Protein AF-A0A1E5IPN3-F1 (afdb_monomer)

Organism: Shewanella colwelliana (NCBI:txid23)

Solvent-accessible surface area (backbone atoms only — not comparable to full-atom values): 4000 Å² total; per-residue (Å²): 117,48,78,43,85,50,100,83,23,58,44,47,24,42,66,73,85,78,85,49,70,48,76,51,81,91,63,85,61,64,54,84,64,52,83,88,48,49,38,60,56,48,32,66,74,42,50,89,71,44,38,95,92,49,70,68,56,75,86,82,133

Structure (mmCIF, N/CA/C/O backbone):
data_AF-A0A1E5IPN3-F1
#
_entry.id   AF-A0A1E5IPN3-F1
#
loop_
_atom_site.group_PDB
_atom_site.id
_atom_site.type_symbol
_atom_site.label_atom_id
_atom_site.label_alt_id
_atom_site.label_comp_id
_atom_site.label_asym_id
_atom_site.label_entity_id
_atom_site.label_seq_id
_atom_site.pdbx_PDB_ins_code
_atom_site.Cartn_x
_atom_site.Cartn_y
_atom_site.Cartn_z
_atom_site.occupancy
_atom_site.B_iso_or_equiv
_atom_site.auth_seq_id
_atom_site.auth_comp_id
_atom_site.auth_asym_id
_atom_site.auth_atom_id
_atom_site.pdbx_PDB_model_num
ATOM 1 N N . MET A 1 1 ? 6.106 5.006 -1.944 1.00 90.25 1 MET A N 1
ATOM 2 C CA . MET A 1 1 ? 5.608 3.643 -2.250 1.00 90.25 1 MET A CA 1
ATOM 3 C C . MET A 1 1 ? 4.384 3.769 -3.143 1.00 90.25 1 MET A C 1
ATOM 5 O O . MET A 1 1 ? 3.745 4.811 -3.105 1.00 90.25 1 MET A O 1
ATOM 9 N N . ILE A 1 2 ? 4.074 2.750 -3.941 1.00 93.69 2 ILE A N 1
ATOM 10 C CA . ILE A 1 2 ? 2.904 2.716 -4.826 1.00 93.69 2 ILE A CA 1
ATOM 11 C C . ILE A 1 2 ? 2.092 1.469 -4.518 1.00 93.69 2 ILE A C 1
ATOM 13 O O . ILE A 1 2 ? 2.646 0.373 -4.420 1.00 93.69 2 ILE A O 1
ATOM 17 N N . ILE A 1 3 ? 0.778 1.640 -4.427 1.00 94.06 3 ILE A N 1
ATOM 18 C CA . ILE A 1 3 ? -0.175 0.544 -4.311 1.00 94.06 3 ILE A CA 1
ATOM 19 C C . ILE A 1 3 ? -0.925 0.395 -5.630 1.00 94.06 3 ILE A C 1
ATOM 21 O O . ILE A 1 3 ? -1.273 1.378 -6.280 1.00 94.06 3 ILE A O 1
ATOM 25 N N . THR A 1 4 ? -1.154 -0.843 -6.053 1.00 94.00 4 THR A N 1
ATOM 26 C CA . THR A 1 4 ? -1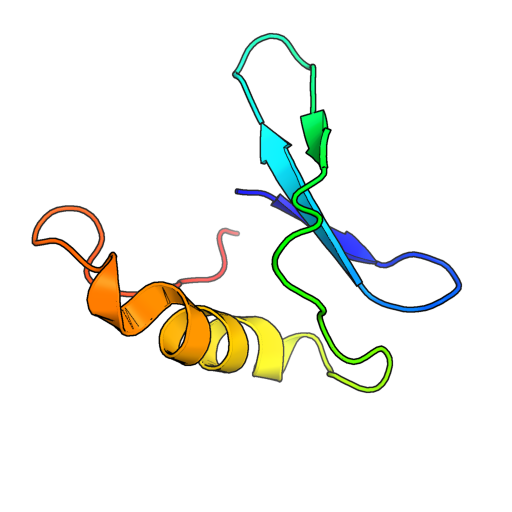.917 -1.133 -7.272 1.00 94.00 4 THR A CA 1
ATOM 27 C C . THR A 1 4 ? -2.916 -2.245 -7.019 1.00 94.00 4 THR A C 1
ATOM 29 O O . THR A 1 4 ? -2.593 -3.237 -6.361 1.00 94.00 4 THR A O 1
ATOM 32 N N . ARG A 1 5 ? -4.127 -2.091 -7.561 1.00 93.88 5 ARG A N 1
ATOM 33 C CA . ARG A 1 5 ? -5.117 -3.167 -7.594 1.00 93.88 5 ARG A CA 1
ATOM 34 C C . ARG A 1 5 ? -4.680 -4.223 -8.612 1.00 93.88 5 ARG A C 1
ATOM 36 O O . ARG A 1 5 ? -4.255 -3.892 -9.719 1.00 93.88 5 ARG A O 1
ATOM 43 N N . ARG A 1 6 ? -4.774 -5.491 -8.229 1.00 89.94 6 ARG A N 1
ATOM 44 C CA . ARG A 1 6 ? -4.524 -6.682 -9.051 1.00 89.94 6 ARG A CA 1
ATOM 45 C C . ARG A 1 6 ? -5.695 -7.652 -8.902 1.00 89.94 6 ARG A C 1
ATOM 47 O O . ARG A 1 6 ? -6.500 -7.511 -7.983 1.00 89.94 6 ARG A O 1
ATOM 54 N N . ASP A 1 7 ? -5.759 -8.660 -9.769 1.00 86.44 7 ASP A N 1
ATOM 55 C CA . ASP A 1 7 ? -6.888 -9.603 -9.844 1.00 86.44 7 ASP A CA 1
ATOM 56 C C . ASP A 1 7 ? -7.230 -10.270 -8.503 1.00 86.44 7 ASP A C 1
ATOM 58 O O . ASP A 1 7 ? -8.390 -10.556 -8.225 1.00 86.44 7 ASP A O 1
ATOM 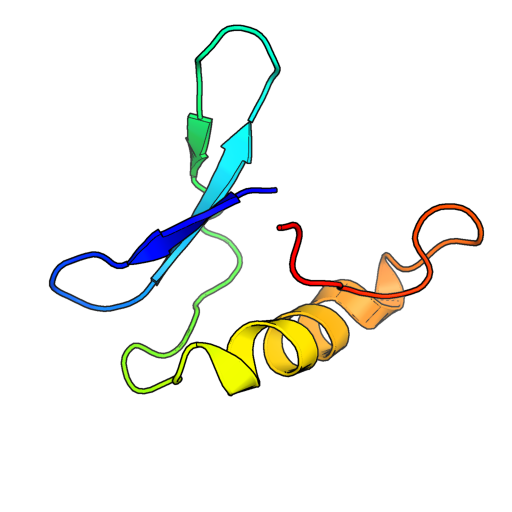62 N N . ARG A 1 8 ? -6.226 -10.495 -7.644 1.00 83.50 8 ARG A N 1
ATOM 63 C CA . ARG A 1 8 ? -6.382 -11.159 -6.339 1.00 83.50 8 ARG A CA 1
ATOM 64 C C . ARG A 1 8 ? -6.202 -10.241 -5.128 1.00 83.50 8 ARG A C 1
ATOM 66 O O . ARG A 1 8 ? -6.034 -10.747 -4.024 1.00 83.50 8 ARG A O 1
ATOM 73 N N . GLY A 1 9 ? -6.214 -8.919 -5.304 1.00 91.38 9 GLY A N 1
ATOM 74 C CA . GLY A 1 9 ? -6.088 -7.973 -4.192 1.00 91.38 9 GLY A CA 1
ATOM 75 C C . GLY A 1 9 ? -5.167 -6.799 -4.495 1.00 91.38 9 GLY A C 1
ATOM 76 O O . GLY A 1 9 ? -5.221 -6.215 -5.576 1.00 91.38 9 GLY A O 1
ATOM 77 N N . TRP A 1 10 ? -4.331 -6.439 -3.528 1.00 95.62 10 TRP A N 1
ATOM 78 C CA . TRP A 1 10 ? -3.458 -5.271 -3.604 1.00 95.62 10 TRP A CA 1
ATOM 79 C C . TRP A 1 10 ? -1.994 -5.683 -3.698 1.00 95.62 10 TRP A C 1
ATOM 81 O O . TRP A 1 10 ? -1.565 -6.651 -3.076 1.00 95.62 10 TRP A O 1
ATOM 91 N N . MET A 1 11 ? -1.220 -4.924 -4.469 1.00 94.81 11 MET A N 1
ATOM 92 C CA . MET A 1 11 ? 0.228 -5.069 -4.555 1.00 94.81 11 MET A CA 1
ATOM 93 C C . MET A 1 11 ? 0.893 -3.757 -4.156 1.00 94.81 11 MET A C 1
ATOM 95 O O . MET A 1 11 ? 0.666 -2.730 -4.802 1.00 94.81 11 MET A O 1
ATOM 99 N N . LEU A 1 12 ? 1.732 -3.822 -3.122 1.00 95.69 12 LEU A N 1
ATOM 100 C CA . LEU A 1 12 ? 2.597 -2.736 -2.680 1.00 95.69 12 LEU A CA 1
ATOM 101 C C . LEU A 1 12 ? 3.961 -2.841 -3.372 1.00 95.69 12 LEU A C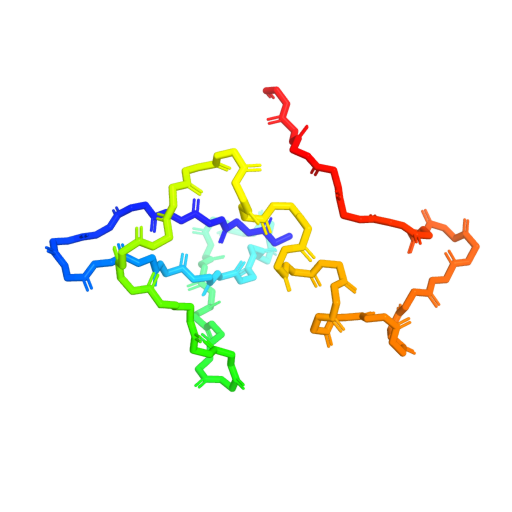 1
ATOM 103 O O . LEU A 1 12 ? 4.538 -3.923 -3.482 1.00 95.69 12 LEU A O 1
ATOM 107 N N . ALA A 1 13 ? 4.483 -1.713 -3.843 1.00 95.00 13 ALA A N 1
ATOM 108 C CA . ALA A 1 13 ? 5.794 -1.634 -4.468 1.00 95.00 13 ALA A CA 1
ATOM 109 C C . ALA A 1 13 ? 6.551 -0.361 -4.071 1.00 95.00 13 ALA A C 1
ATOM 111 O O . ALA A 1 13 ? 5.971 0.692 -3.797 1.00 95.00 13 ALA A O 1
ATOM 112 N N . ILE A 1 14 ? 7.877 -0.447 -4.099 1.00 93.25 14 ILE A N 1
ATOM 113 C CA . ILE A 1 14 ? 8.779 0.698 -4.000 1.00 93.25 14 ILE A CA 1
ATOM 114 C C . ILE A 1 14 ? 9.165 1.108 -5.421 1.00 93.25 14 ILE A C 1
ATOM 116 O O . ILE A 1 14 ? 9.660 0.288 -6.195 1.00 93.25 14 ILE A O 1
ATOM 120 N N . GLU A 1 15 ? 8.927 2.371 -5.764 1.00 88.25 15 GLU A N 1
ATOM 121 C CA . GLU A 1 15 ? 9.366 2.961 -7.028 1.00 88.25 15 GLU A CA 1
ATOM 122 C C . GLU A 1 15 ? 10.742 3.595 -6.826 1.00 88.25 15 GLU A C 1
ATOM 124 O O . GLU A 1 15 ? 10.915 4.440 -5.950 1.00 88.25 15 GLU A O 1
ATOM 129 N N . SER A 1 16 ? 11.732 3.160 -7.606 1.00 81.38 16 SER A N 1
ATOM 130 C CA . SER A 1 16 ? 13.127 3.602 -7.473 1.00 81.38 16 SER A CA 1
ATOM 131 C C . SER A 1 16 ? 13.472 4.815 -8.348 1.00 81.38 16 SER A C 1
ATOM 133 O O . SER A 1 16 ? 14.645 5.086 -8.586 1.00 81.38 16 SER A O 1
ATOM 135 N N . GLY A 1 17 ? 12.474 5.530 -8.878 1.00 75.25 17 GLY A N 1
ATOM 136 C CA . GLY A 1 17 ? 12.661 6.713 -9.733 1.00 75.25 17 GLY A CA 1
ATOM 137 C C . GLY A 1 17 ? 13.170 6.428 -11.155 1.00 75.25 17 GLY A C 1
ATOM 138 O O . GLY A 1 17 ? 13.015 7.265 -12.034 1.00 75.25 17 GLY A O 1
ATOM 139 N N . LEU A 1 18 ? 13.705 5.232 -11.425 1.00 81.94 18 LEU A N 1
ATOM 140 C CA . LEU A 1 18 ? 14.194 4.797 -12.746 1.00 81.94 18 LEU A CA 1
ATOM 141 C C . LEU A 1 18 ? 13.130 4.046 -13.571 1.00 81.94 18 LEU A C 1
ATOM 143 O O . LEU A 1 18 ? 13.457 3.263 -14.460 1.00 81.94 18 LEU A O 1
ATOM 147 N N . GLY A 1 19 ? 11.848 4.207 -13.230 1.00 79.88 19 GLY A N 1
ATOM 148 C CA . GLY A 1 19 ? 10.736 3.477 -13.853 1.00 79.88 19 GLY A CA 1
ATOM 149 C C . GLY A 1 19 ? 10.613 2.004 -13.435 1.00 79.88 19 GLY A C 1
ATOM 150 O O . GLY A 1 19 ? 9.675 1.325 -13.846 1.00 79.88 19 GLY A O 1
ATOM 151 N N . MET A 1 20 ? 11.517 1.501 -12.590 1.00 86.50 20 MET A N 1
ATOM 152 C CA . MET A 1 20 ? 11.421 0.160 -12.012 1.00 86.50 20 MET A CA 1
ATOM 153 C C . MET A 1 20 ? 10.643 0.179 -10.694 1.00 86.50 20 MET A C 1
ATOM 155 O O . MET A 1 20 ? 10.776 1.088 -9.871 1.00 86.50 20 MET A O 1
ATOM 159 N N . ARG A 1 21 ? 9.839 -0.867 -10.484 1.00 91.75 21 ARG A N 1
ATOM 160 C CA . ARG A 1 21 ? 9.053 -1.073 -9.266 1.00 91.75 21 ARG A CA 1
ATOM 161 C C . ARG A 1 21 ? 9.447 -2.394 -8.630 1.00 91.75 21 ARG A C 1
ATOM 163 O O . ARG A 1 21 ? 9.293 -3.446 -9.247 1.00 91.75 21 ARG A O 1
ATOM 170 N N . ARG A 1 22 ? 9.944 -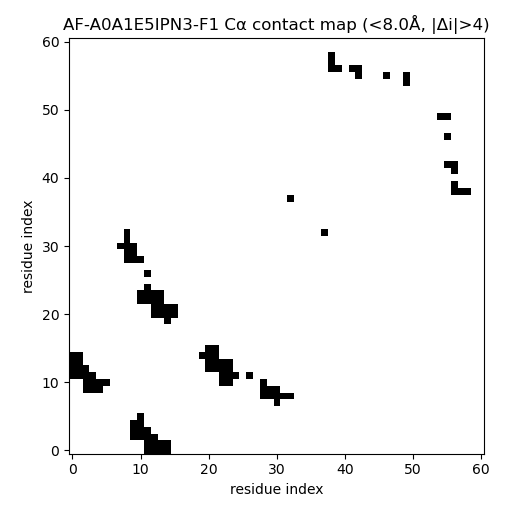2.336 -7.397 1.00 93.50 22 ARG A N 1
ATOM 171 C CA . ARG A 1 22 ? 10.273 -3.523 -6.604 1.00 93.50 22 ARG A CA 1
ATOM 172 C C . ARG A 1 22 ? 9.069 -3.892 -5.736 1.00 93.50 22 ARG A C 1
ATOM 174 O O . ARG A 1 22 ? 8.642 -3.034 -4.962 1.00 93.50 22 ARG A O 1
ATOM 181 N N . PRO A 1 23 ? 8.516 -5.111 -5.839 1.00 93.50 23 PRO A N 1
ATOM 182 C CA . PRO A 1 23 ? 7.422 -5.528 -4.970 1.00 93.50 23 PRO A CA 1
ATOM 183 C C . PRO A 1 23 ? 7.887 -5.584 -3.510 1.00 93.50 23 PRO A C 1
ATOM 185 O O . PRO A 1 23 ? 9.024 -5.967 -3.229 1.00 93.50 23 PRO A O 1
ATOM 188 N N . VAL A 1 24 ? 6.997 -5.198 -2.600 1.00 94.44 24 VAL A N 1
ATOM 189 C CA . VAL A 1 24 ? 7.139 -5.420 -1.156 1.00 94.44 24 VAL A CA 1
ATOM 190 C C . VAL A 1 24 ? 6.403 -6.719 -0.841 1.00 94.44 24 VAL A C 1
ATOM 192 O O . VAL A 1 24 ? 5.216 -6.836 -1.134 1.00 94.44 24 VAL A O 1
ATOM 195 N N . THR A 1 25 ? 7.114 -7.717 -0.320 1.00 92.12 25 THR A N 1
ATOM 196 C CA . THR A 1 25 ? 6.588 -9.085 -0.093 1.00 92.12 25 THR A CA 1
ATOM 197 C C . THR A 1 25 ? 6.348 -9.396 1.381 1.00 92.12 25 THR A C 1
ATOM 199 O O . THR A 1 25 ? 5.696 -10.369 1.731 1.00 92.12 25 THR A O 1
ATOM 202 N N . ASP A 1 26 ? 6.907 -8.553 2.229 1.00 92.44 26 ASP A N 1
ATOM 203 C CA . ASP A 1 26 ? 6.943 -8.567 3.682 1.00 92.44 26 ASP A CA 1
ATOM 204 C C . ASP A 1 26 ? 5.686 -7.925 4.303 1.00 92.44 26 ASP A C 1
ATOM 206 O O . ASP A 1 26 ? 5.448 -8.066 5.498 1.00 92.44 26 ASP A O 1
ATOM 210 N N . VAL A 1 27 ? 4.830 -7.307 3.479 1.00 92.75 27 VAL A N 1
ATOM 211 C CA . VAL A 1 27 ? 3.513 -6.782 3.867 1.00 92.75 27 VAL A CA 1
ATOM 212 C C . VAL A 1 27 ? 2.429 -7.449 3.024 1.00 92.75 27 VAL A C 1
ATOM 214 O O . VAL A 1 27 ? 2.427 -7.341 1.797 1.00 92.75 27 VAL A O 1
ATOM 217 N N . VAL A 1 28 ? 1.482 -8.121 3.681 1.00 91.38 28 VAL A N 1
ATOM 218 C CA . VAL A 1 28 ? 0.350 -8.795 3.028 1.00 91.38 28 VAL A CA 1
ATOM 219 C C . VAL A 1 28 ? -0.918 -7.981 3.228 1.00 91.38 28 VAL A C 1
ATOM 221 O O . VAL A 1 28 ? -1.514 -8.012 4.297 1.00 91.38 28 VAL A O 1
ATOM 224 N N . ILE A 1 29 ? -1.375 -7.303 2.178 1.00 94.44 29 ILE A N 1
ATOM 225 C CA . ILE A 1 29 ? -2.619 -6.529 2.218 1.00 94.44 29 ILE A CA 1
ATOM 226 C C . ILE A 1 29 ? -3.802 -7.455 1.915 1.00 94.44 29 ILE A C 1
ATOM 228 O O . ILE A 1 29 ? -3.826 -8.136 0.886 1.00 94.44 29 ILE A O 1
ATOM 232 N N . ALA A 1 30 ? -4.808 -7.459 2.790 1.00 92.38 30 ALA A N 1
ATOM 233 C CA . ALA A 1 30 ? -6.012 -8.259 2.600 1.00 92.38 30 ALA A CA 1
ATOM 234 C C . ALA A 1 30 ? -6.727 -7.902 1.281 1.00 92.38 30 ALA A C 1
ATOM 236 O O . ALA A 1 30 ? -6.957 -6.736 0.971 1.00 92.38 30 ALA A O 1
ATOM 237 N N . HIS A 1 31 ? -7.128 -8.911 0.503 1.00 92.94 31 HIS A N 1
ATOM 238 C CA . HIS A 1 31 ? -7.752 -8.700 -0.812 1.00 92.94 31 HIS A CA 1
ATOM 239 C C . HIS A 1 31 ? -9.134 -8.028 -0.754 1.00 92.94 31 HIS A C 1
ATOM 241 O O . HIS A 1 31 ? -9.557 -7.415 -1.734 1.00 92.94 31 HIS A O 1
ATOM 247 N N . LEU A 1 32 ? -9.826 -8.151 0.383 1.00 93.38 32 LEU A N 1
ATOM 248 C CA . LEU A 1 32 ? -11.137 -7.547 0.634 1.00 93.38 32 LEU A CA 1
ATOM 249 C C . LEU A 1 32 ? -11.049 -6.082 1.068 1.00 93.38 32 LEU A C 1
ATOM 251 O O . LEU A 1 32 ? -12.080 -5.418 1.102 1.00 93.38 32 LEU A O 1
ATOM 255 N N . LEU A 1 33 ? -9.847 -5.586 1.382 1.00 95.44 33 LEU A N 1
ATOM 256 C CA . LEU A 1 33 ? -9.654 -4.217 1.837 1.00 95.44 33 LEU A CA 1
ATOM 257 C C . LEU A 1 33 ? -10.113 -3.242 0.744 1.00 95.44 33 LEU A C 1
ATOM 259 O O . LEU A 1 33 ? -9.735 -3.393 -0.428 1.00 95.44 33 LEU A O 1
ATOM 263 N N . VAL A 1 34 ? -10.928 -2.251 1.098 1.00 94.88 34 VAL A N 1
ATOM 264 C CA . VAL A 1 34 ? -11.337 -1.215 0.145 1.00 94.88 34 VAL A CA 1
ATOM 265 C C . VAL A 1 34 ? -10.318 -0.084 0.110 1.00 94.88 34 VAL A C 1
ATOM 267 O O . VAL A 1 34 ? -9.515 0.100 1.018 1.00 94.88 34 VAL A O 1
ATOM 270 N N . GLU A 1 35 ? -10.338 0.701 -0.965 1.00 93.75 35 GLU A N 1
ATOM 271 C CA . GLU A 1 35 ? -9.337 1.749 -1.182 1.00 93.75 35 GLU A CA 1
ATOM 272 C C . GLU A 1 35 ? -9.294 2.790 -0.050 1.00 93.75 35 GLU A C 1
ATOM 274 O O . GLU A 1 35 ? -8.220 3.269 0.305 1.00 93.75 35 GLU A O 1
ATOM 279 N N . ALA A 1 36 ? -10.449 3.090 0.551 1.00 95.00 36 ALA A N 1
ATOM 280 C CA . ALA A 1 36 ? -10.570 4.023 1.670 1.00 95.00 36 ALA A CA 1
ATOM 281 C C . ALA A 1 36 ? -9.870 3.540 2.956 1.00 95.00 36 ALA A C 1
ATOM 283 O O . ALA A 1 36 ? -9.521 4.357 3.801 1.00 95.00 36 ALA A O 1
ATOM 284 N N . GLU A 1 37 ? -9.641 2.235 3.099 1.00 96.25 37 GLU A N 1
ATOM 285 C CA . GLU A 1 37 ? -9.024 1.628 4.284 1.00 96.25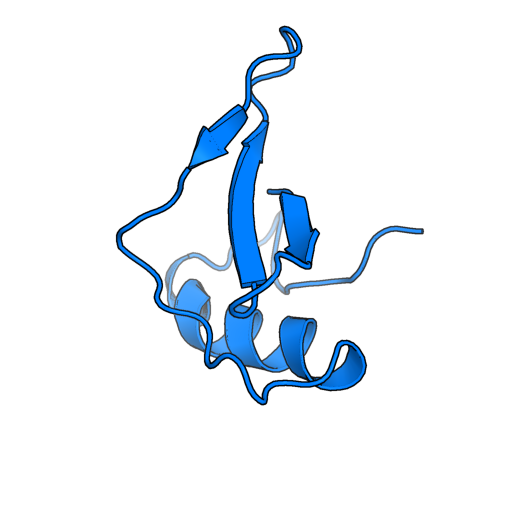 37 GLU A CA 1
ATOM 286 C C . GLU A 1 37 ? -7.501 1.477 4.139 1.00 96.25 37 GLU A C 1
ATOM 288 O O . GLU A 1 37 ? -6.808 1.250 5.128 1.00 96.25 37 GLU A O 1
ATOM 293 N N . LEU A 1 38 ? -6.953 1.616 2.923 1.00 95.75 38 LEU A N 1
ATOM 294 C CA . LEU A 1 38 ? -5.530 1.370 2.648 1.00 95.75 38 LEU A CA 1
ATOM 295 C C . LEU A 1 38 ? -4.600 2.296 3.431 1.00 95.75 38 LEU A C 1
ATOM 297 O O . LEU A 1 38 ? -3.546 1.850 3.874 1.00 95.75 38 LEU A O 1
ATOM 301 N N . ALA A 1 39 ? -4.971 3.570 3.577 1.00 95.88 39 ALA A N 1
ATOM 302 C CA . ALA A 1 39 ? -4.148 4.544 4.288 1.00 95.88 39 ALA A CA 1
ATOM 303 C C . ALA A 1 39 ? -4.002 4.157 5.764 1.00 95.88 39 ALA A C 1
ATOM 305 O O . ALA A 1 39 ? -2.881 3.990 6.233 1.00 95.88 39 ALA A O 1
ATOM 306 N N . GLN A 1 40 ? -5.125 3.905 6.447 1.00 96.00 40 GLN A N 1
ATOM 307 C CA . GLN A 1 40 ? -5.119 3.480 7.848 1.00 96.00 40 GLN A CA 1
ATOM 308 C C . GLN A 1 40 ? -4.390 2.147 8.026 1.00 96.00 40 GLN A C 1
ATOM 310 O O . GLN A 1 40 ? -3.515 2.034 8.876 1.00 96.00 40 GLN A O 1
ATOM 315 N N . TYR A 1 41 ? -4.691 1.161 7.175 1.00 96.31 41 TYR A N 1
ATOM 316 C CA . TYR A 1 41 ? -4.042 -0.147 7.226 1.00 96.31 41 TYR A CA 1
ATOM 317 C C . TYR A 1 41 ? -2.511 -0.036 7.141 1.00 96.31 41 TYR A C 1
ATOM 319 O O . TYR A 1 41 ? -1.787 -0.675 7.900 1.00 96.31 41 TYR A O 1
ATOM 327 N N . LEU A 1 42 ? -2.001 0.783 6.219 1.00 95.94 42 LEU A N 1
ATOM 328 C CA . LEU A 1 42 ? -0.563 0.985 6.068 1.00 95.94 42 LEU A CA 1
ATOM 329 C C . LEU A 1 42 ? 0.039 1.844 7.181 1.00 95.94 42 LEU A C 1
ATOM 331 O O . LEU A 1 42 ? 1.186 1.601 7.546 1.00 95.94 42 LEU A O 1
ATOM 335 N N . ALA A 1 43 ? -0.697 2.826 7.705 1.00 96.06 43 ALA A N 1
ATOM 336 C CA . ALA A 1 43 ? -0.257 3.628 8.842 1.00 96.06 43 ALA A CA 1
ATOM 337 C C . ALA A 1 43 ? -0.035 2.748 10.080 1.00 96.06 43 ALA A C 1
ATOM 339 O O . ALA A 1 43 ? 0.986 2.888 10.748 1.00 96.06 43 ALA A O 1
ATOM 3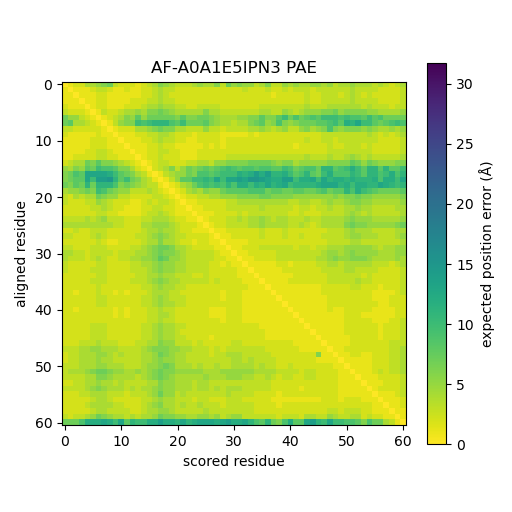40 N N . ASP A 1 44 ? -0.925 1.781 10.321 1.00 95.81 44 ASP A N 1
ATOM 341 C CA . ASP A 1 44 ? -0.790 0.822 11.419 1.00 95.81 44 ASP A CA 1
ATOM 342 C C . ASP A 1 44 ? 0.434 -0.093 11.223 1.00 95.81 44 ASP A C 1
ATOM 344 O O . ASP A 1 44 ? 1.210 -0.305 12.153 1.00 95.81 44 ASP A O 1
ATOM 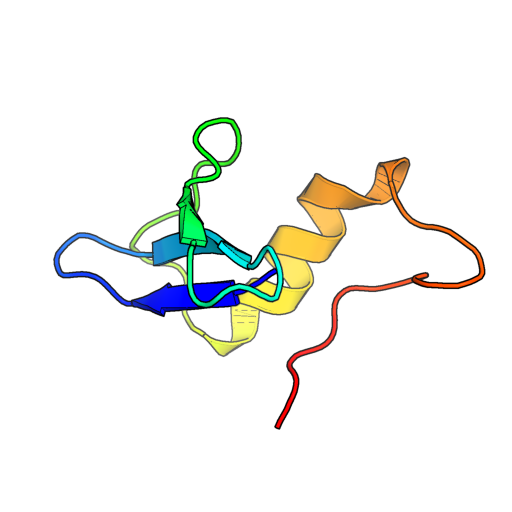348 N N . ILE A 1 45 ? 0.652 -0.599 10.000 1.00 95.06 45 ILE A N 1
ATOM 349 C CA . ILE A 1 45 ? 1.799 -1.468 9.668 1.00 95.06 45 ILE A CA 1
ATOM 350 C C . ILE A 1 45 ? 3.138 -0.725 9.774 1.00 95.06 45 ILE A C 1
ATOM 352 O O . ILE A 1 45 ? 4.123 -1.293 10.242 1.00 95.06 45 ILE A O 1
ATOM 356 N N . TYR A 1 46 ? 3.195 0.530 9.326 1.00 94.50 46 TYR A N 1
ATOM 357 C CA . TYR A 1 46 ? 4.424 1.328 9.280 1.00 94.50 46 TYR A CA 1
ATOM 358 C C . TYR A 1 46 ? 4.562 2.313 10.444 1.00 94.50 46 TYR A C 1
ATOM 360 O O . TYR A 1 46 ? 5.431 3.184 10.391 1.00 94.50 46 TYR A O 1
ATOM 368 N N . HIS A 1 47 ? 3.771 2.162 11.507 1.00 95.12 47 HIS A N 1
ATOM 369 C CA . HIS A 1 47 ? 3.774 3.071 12.652 1.00 95.12 47 HIS A CA 1
ATOM 370 C C . HIS A 1 47 ? 5.180 3.277 13.240 1.00 95.12 47 HIS A C 1
ATOM 372 O O . HIS A 1 47 ? 5.606 4.404 13.475 1.00 95.12 47 HIS A O 1
ATOM 378 N N . GLU A 1 48 ? 5.952 2.198 13.391 1.00 96.00 48 GLU A N 1
ATOM 379 C CA . GLU A 1 48 ? 7.323 2.255 13.923 1.00 96.00 48 GLU A CA 1
ATOM 380 C C . GLU A 1 48 ? 8.336 2.893 12.958 1.00 96.00 48 GLU A C 1
ATOM 382 O O . GLU A 1 48 ? 9.423 3.295 13.363 1.00 96.00 48 GLU A O 1
ATOM 387 N N . SER A 1 49 ? 7.991 2.983 11.672 1.00 94.00 49 SER A N 1
ATOM 388 C CA . SER A 1 49 ? 8.803 3.641 10.642 1.00 94.00 49 SER A CA 1
ATOM 389 C C . SER A 1 49 ? 8.430 5.115 10.444 1.00 94.00 49 SER A C 1
ATOM 391 O O . SER A 1 49 ? 9.049 5.792 9.617 1.00 94.00 49 SER A O 1
ATOM 393 N N . ALA A 1 50 ? 7.427 5.620 11.170 1.00 95.25 50 ALA A N 1
ATOM 394 C CA . ALA A 1 50 ? 7.028 7.016 11.104 1.00 95.25 50 ALA A CA 1
ATOM 395 C C . ALA A 1 50 ? 8.171 7.929 11.568 1.00 95.25 50 ALA A C 1
ATOM 397 O O . ALA A 1 50 ? 8.916 7.640 12.506 1.00 95.25 50 ALA A O 1
ATOM 398 N N . SER A 1 51 ? 8.317 9.066 10.896 1.00 96.75 51 SER A N 1
ATOM 399 C CA . SER A 1 51 ? 9.351 10.053 11.204 1.00 96.75 51 SER A CA 1
ATOM 400 C C . SER A 1 51 ? 8.784 11.461 11.129 1.00 96.75 51 SER A C 1
ATOM 402 O O . SER A 1 51 ? 7.703 11.677 10.595 1.00 96.75 51 SER A O 1
ATOM 404 N N . ILE A 1 52 ? 9.544 12.456 11.587 1.00 96.88 52 ILE A N 1
ATOM 405 C CA . ILE A 1 52 ? 9.140 13.867 11.471 1.00 96.88 52 ILE A CA 1
ATOM 406 C C . ILE A 1 52 ? 8.852 14.255 10.006 1.00 96.88 52 ILE A C 1
ATOM 408 O O . ILE A 1 52 ? 7.972 15.068 9.745 1.00 96.88 52 ILE A O 1
ATOM 412 N N . GLN A 1 53 ? 9.579 13.672 9.047 1.00 96.31 53 GLN A N 1
ATOM 413 C CA . GLN A 1 53 ? 9.432 13.969 7.614 1.00 96.31 53 GLN A CA 1
ATOM 414 C C . GLN A 1 53 ? 8.230 13.253 6.985 1.00 96.31 53 GLN A C 1
ATOM 416 O O . GLN A 1 53 ? 7.610 13.776 6.061 1.00 96.31 53 GLN A O 1
ATOM 421 N N . HIS A 1 54 ? 7.893 12.072 7.500 1.00 94.94 54 HIS A N 1
ATOM 422 C CA . HIS A 1 54 ? 6.781 11.243 7.046 1.00 94.94 54 HIS A CA 1
ATOM 423 C C . HIS A 1 54 ? 6.049 10.685 8.275 1.00 94.94 54 HIS A C 1
ATOM 425 O O . HIS A 1 54 ? 6.302 9.542 8.663 1.00 94.94 54 HIS A O 1
ATOM 431 N N . PRO A 1 55 ? 5.217 11.507 8.942 1.00 95.94 55 PRO A N 1
ATOM 432 C CA . PRO A 1 55 ? 4.590 11.121 10.205 1.00 95.94 55 PRO A CA 1
ATOM 433 C C . PRO A 1 55 ? 3.373 10.211 10.019 1.00 95.94 55 PRO A C 1
ATOM 435 O O . PRO A 1 55 ? 2.927 9.607 10.986 1.00 95.94 55 PRO A O 1
ATOM 438 N N . ASP A 1 56 ? 2.830 10.135 8.802 1.00 96.19 56 ASP A N 1
ATOM 439 C CA . ASP A 1 56 ? 1.593 9.418 8.506 1.00 96.19 56 ASP A CA 1
ATOM 440 C C . ASP A 1 56 ? 1.557 8.933 7.045 1.00 96.19 56 ASP A C 1
ATOM 442 O O . ASP A 1 56 ? 2.338 9.389 6.197 1.00 96.19 56 ASP A O 1
ATOM 446 N N . VAL A 1 57 ? 0.633 8.022 6.740 1.00 96.00 57 VAL A N 1
ATOM 447 C CA . VAL A 1 57 ? 0.366 7.520 5.391 1.00 96.00 57 VAL A CA 1
ATOM 448 C C . VAL A 1 57 ? -0.815 8.267 4.784 1.00 96.00 57 VAL A C 1
ATOM 450 O O . VAL A 1 57 ? -1.965 8.089 5.172 1.00 96.00 57 VAL A O 1
ATOM 453 N N . ILE A 1 58 ? -0.534 9.056 3.748 1.00 95.25 58 ILE A N 1
ATOM 454 C CA . ILE A 1 58 ? -1.552 9.793 2.995 1.00 95.25 58 ILE A CA 1
ATOM 455 C C . ILE A 1 58 ? -1.661 9.282 1.559 1.00 95.25 58 ILE A C 1
ATOM 457 O O . ILE A 1 58 ? -0.667 8.933 0.916 1.00 95.25 58 ILE A O 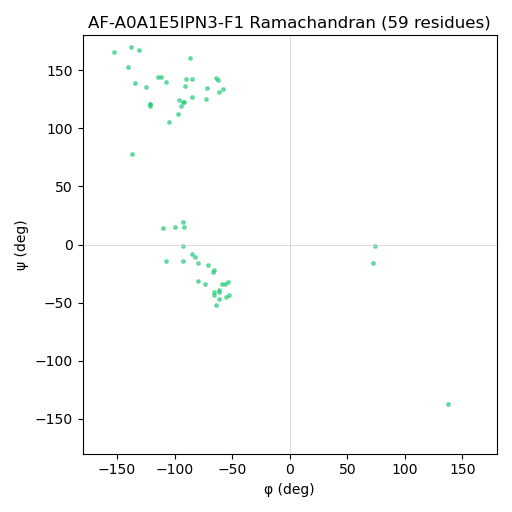1
ATOM 461 N N . LYS A 1 59 ? -2.887 9.268 1.031 1.00 93.19 59 LYS A N 1
ATOM 462 C CA . LYS A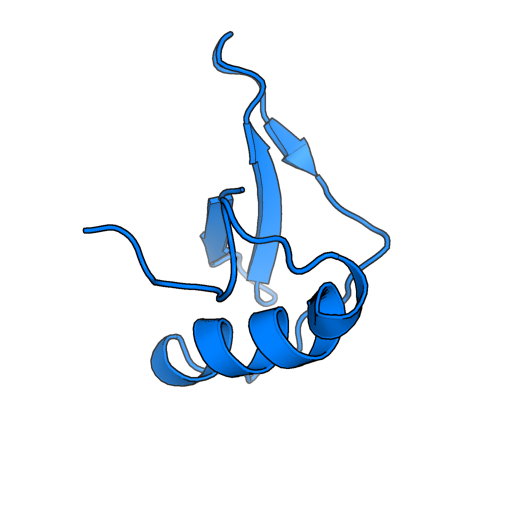 1 59 ? -3.122 9.024 -0.392 1.00 93.19 59 LYS A CA 1
ATOM 463 C C . LYS A 1 59 ? -2.689 10.256 -1.188 1.00 93.19 59 LYS A C 1
ATOM 465 O O . LYS A 1 59 ? -3.160 11.358 -0.922 1.00 93.19 59 LYS A O 1
ATOM 470 N N . LEU A 1 60 ? -1.815 10.054 -2.169 1.00 90.31 60 LEU A N 1
ATOM 471 C CA . LEU A 1 60 ? -1.415 11.099 -3.111 1.00 90.31 60 LEU A CA 1
ATOM 472 C C . LEU A 1 60 ? -2.434 11.178 -4.261 1.00 90.31 60 LEU A C 1
ATOM 474 O O . LEU A 1 60 ? -2.976 10.146 -4.665 1.00 90.31 60 LEU A O 1
ATOM 478 N N . ALA A 1 61 ? -2.720 12.402 -4.715 1.00 79.25 61 ALA A N 1
ATOM 479 C CA . ALA A 1 61 ? -3.655 12.696 -5.804 1.00 79.25 61 ALA A CA 1
ATOM 480 C C . ALA A 1 61 ? -3.054 12.409 -7.186 1.00 79.25 61 ALA A C 1
ATOM 482 O O . ALA A 1 61 ? -1.822 12.578 -7.338 1.00 79.25 61 ALA A O 1
#

InterPro domains:
  IPR056078 Domain of unknown function DUF7661 [PF24697] (1-60)

Foldseek 3Di:
DDWDADPQAIWDWDDPVPRDTHTDPVDDDHRPDDPVCVQVVVCVVCVVVADPVRNGRDDDD

Radius of gyration: 11.91 Å; Cα contacts (8 Å, |Δi|>4): 58; chains: 1; bounding box: 26×25×28 Å

Sequence (61 aa):
MIITRRDRGWMLAIESGLGMRRPVTDVVIAHLLVEAELAQYLADIYHESASIQHPDVIKLA

Nearest PDB structures (foldseek):
  4pwq-assembly2_B  TM=4.616E-01  e=1.333E+00  Homo sapiens
  4pwq-assembly1_A  TM=4.649E-01  e=1.856E+00  Homo sapiens

Secondary structure (DSSP, 8-state):
-EEEEETTEEEEEEE-SSS-EEEP-S----TT--GGGHHHHHHHHTGGG--SSS-S-----

pLDDT: mean 92.59, std 4.74, range [75.25, 96.88]

Mean predicted aligned error: 3.42 Å